Protein AF-A0A9E1K0T2-F1 (afdb_monomer)

Radius of gyration: 17.04 Å; Cα contacts (8 Å, |Δi|>4): 126; chains: 1; bounding box: 42×39×42 Å

Nearest PDB structures (foldseek):
  5lu5-assembly1_D  TM=9.896E-01  e=1.041E-11  Burkholderia pseudomallei
  5lu6-assembly1_D  TM=9.791E-01  e=1.906E-11  Burkholderia pseudomallei
  2x3y-assembly1_C  TM=9.803E-01  e=2.039E-11  Burkholderia pseudomallei K96243
  5ltz-assembly1_C  TM=9.867E-01  e=3.994E-11  Burkholderia pseudomallei K96243
  4u6n-assembly1_A  TM=9.842E-01  e=4.203E-10  Escherichia coli K-12

Mean predicted aligned error: 2.82 Å

pLDDT: mean 97.15, std 3.5, range [70.5, 98.88]

Secondary structure (DSSP, 8-state):
-HHHHHHHHHHHHHHHHHHHHHHHHHHHHHHHHHHHHHHTT--EEEEESTHHHHHHHHHHHHHHS-TTS------EEETTS-HHHHHHHHHHH-GGGHHHHHHHHH--TT-EEEEE-SS--

Foldseek 3Di:
DVVVVVVVVVVVVVVVVVCVVPCPVVVVVVVVLQVQLQVVVHAEEEEEDDVSLVVLVVVQCCQQDAVDHDDHRTHYDYLNPPPVLQVVCCVPPNNVCSVVVVCVVPHDPSYHYHYDDPVPD

Sequence (121 aa):
MKSIIENEFNEHVKAINDTVKVAIKDIENAAKICIECLKNGNKILIFGNGGSAADAQHIAAEITGRYKTDRKGLAAIALTTDTSALTAIGNDFGFDKIFERQVQALANPGDTLIGISTGGS

Solvent-accessible surface area (backbone atoms only — not comparable to full-atom values): 6759 Å² total; per-residue (Å²): 108,70,70,55,55,55,46,54,53,52,51,49,54,49,53,51,58,52,43,60,75,70,41,53,68,56,51,53,52,52,48,50,53,53,52,53,22,48,73,74,72,30,40,37,40,24,32,35,62,73,71,33,23,55,51,19,42,48,54,20,48,38,45,36,44,50,74,89,52,92,62,82,64,40,61,42,43,34,76,64,68,56,60,66,59,46,50,52,36,25,72,78,67,33,71,86,38,36,59,56,54,49,45,70,73,70,61,56,95,64,43,41,78,46,81,39,66,96,82,80,122

Structure (mmCIF, N/CA/C/O backbone):
data_AF-A0A9E1K0T2-F1
#
_entry.id   AF-A0A9E1K0T2-F1
#
loop_
_atom_site.group_PDB
_atom_site.id
_atom_site.type_symbol
_atom_site.label_atom_id
_atom_site.label_alt_id
_atom_site.label_comp_id
_atom_site.label_asym_id
_atom_site.label_entity_id
_atom_site.label_seq_id
_atom_site.pdbx_PDB_ins_code
_atom_site.Cartn_x
_atom_site.Cartn_y
_atom_site.Cartn_z
_atom_site.occupancy
_atom_site.B_iso_or_equiv
_atom_site.auth_seq_id
_atom_site.auth_comp_id
_atom_site.auth_asym_id
_atom_site.auth_atom_id
_atom_site.pdbx_PDB_model_num
ATOM 1 N N . MET A 1 1 ? 25.041 -2.538 -22.778 1.00 93.81 1 MET A N 1
ATOM 2 C CA . MET A 1 1 ? 24.808 -2.727 -21.328 1.00 93.81 1 MET A CA 1
ATOM 3 C C . MET A 1 1 ? 25.026 -1.435 -20.550 1.00 93.81 1 MET A C 1
ATOM 5 O O . MET A 1 1 ? 24.051 -0.921 -20.034 1.00 93.81 1 MET A O 1
ATOM 9 N N . LYS A 1 2 ? 26.239 -0.854 -20.521 1.00 97.62 2 LYS A N 1
ATOM 10 C CA . LYS A 1 2 ? 26.505 0.420 -19.817 1.00 97.62 2 LYS A CA 1
ATOM 11 C C . LYS A 1 2 ? 25.530 1.550 -20.190 1.00 97.62 2 LYS A C 1
ATOM 13 O O . LYS A 1 2 ? 24.932 2.142 -19.306 1.00 97.62 2 LYS A O 1
ATOM 18 N N . SER A 1 3 ? 25.307 1.765 -21.486 1.00 97.75 3 SER A N 1
ATOM 19 C CA . SER A 1 3 ? 24.362 2.774 -21.987 1.00 97.75 3 SER A CA 1
ATOM 20 C C . SER A 1 3 ? 22.913 2.545 -21.545 1.00 97.75 3 SER A C 1
ATOM 22 O O . SER A 1 3 ? 22.188 3.506 -21.333 1.00 97.75 3 SER A O 1
ATOM 24 N N . ILE A 1 4 ? 22.493 1.285 -21.388 1.00 98.50 4 ILE A N 1
ATOM 25 C CA . ILE A 1 4 ? 21.144 0.943 -20.914 1.00 98.50 4 ILE A CA 1
ATOM 26 C C . ILE A 1 4 ? 21.014 1.341 -19.446 1.00 98.50 4 ILE A C 1
ATOM 28 O O . ILE A 1 4 ? 20.074 2.032 -19.088 1.00 98.50 4 ILE A O 1
ATOM 32 N N . ILE A 1 5 ? 21.995 0.972 -18.617 1.00 98.44 5 ILE A N 1
ATOM 33 C CA . ILE A 1 5 ? 22.009 1.324 -17.191 1.00 98.44 5 ILE A CA 1
ATOM 34 C C . ILE A 1 5 ? 21.981 2.848 -17.016 1.00 98.44 5 ILE A C 1
ATOM 36 O O . ILE A 1 5 ? 21.170 3.358 -16.252 1.00 98.44 5 ILE A O 1
ATOM 40 N N . GLU A 1 6 ? 22.825 3.582 -17.748 1.00 98.50 6 GLU A N 1
ATOM 41 C CA . GLU A 1 6 ? 22.828 5.052 -17.720 1.00 98.50 6 GLU A CA 1
ATOM 42 C C . GLU A 1 6 ? 21.467 5.635 -18.123 1.00 98.50 6 GLU A C 1
ATOM 44 O O . GLU A 1 6 ? 20.985 6.571 -17.486 1.00 98.50 6 GLU A O 1
ATOM 49 N N . ASN A 1 7 ? 20.818 5.057 -19.136 1.00 98.50 7 ASN A N 1
ATOM 50 C CA . ASN A 1 7 ? 19.493 5.485 -19.563 1.00 98.50 7 ASN A CA 1
ATOM 51 C C . ASN A 1 7 ? 18.419 5.255 -18.486 1.00 98.50 7 ASN A C 1
ATOM 53 O O . ASN A 1 7 ? 17.646 6.169 -18.219 1.00 98.50 7 ASN A O 1
ATOM 57 N N . GLU A 1 8 ? 18.399 4.091 -17.827 1.00 98.50 8 GLU A N 1
ATOM 58 C CA . GLU A 1 8 ? 17.447 3.799 -16.740 1.00 98.50 8 GLU A CA 1
ATOM 59 C C . GLU A 1 8 ? 17.578 4.797 -15.578 1.00 98.50 8 GLU A C 1
ATOM 61 O O . GLU A 1 8 ? 16.579 5.309 -15.072 1.00 98.50 8 GLU A O 1
ATOM 66 N N . PHE A 1 9 ? 18.809 5.146 -15.185 1.00 98.56 9 PHE A 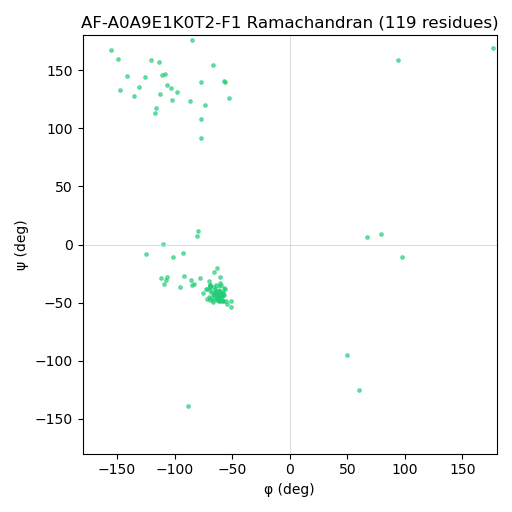N 1
ATOM 67 C CA . PHE A 1 9 ? 19.030 6.169 -14.157 1.00 98.56 9 PHE A CA 1
ATOM 68 C C . PHE A 1 9 ? 18.552 7.556 -14.603 1.00 98.56 9 PHE A C 1
ATOM 70 O O . PHE A 1 9 ? 17.937 8.272 -13.811 1.00 98.56 9 PHE A O 1
ATOM 77 N N . ASN A 1 10 ? 18.800 7.937 -15.858 1.00 98.50 10 ASN A N 1
ATOM 78 C CA . ASN A 1 10 ? 18.362 9.230 -16.386 1.00 98.50 10 ASN A CA 1
ATOM 79 C C . ASN A 1 10 ? 16.831 9.337 -16.447 1.00 98.50 10 ASN A C 1
ATOM 81 O O . ASN A 1 10 ? 16.275 10.359 -16.036 1.00 98.50 10 ASN A O 1
ATOM 85 N N . GLU A 1 11 ? 16.142 8.283 -16.891 1.00 98.50 11 GLU A N 1
ATOM 86 C CA . GLU A 1 11 ? 14.676 8.238 -16.886 1.00 98.50 11 GLU A CA 1
ATOM 87 C C . GLU A 1 11 ? 14.117 8.259 -15.457 1.00 98.50 11 GLU A C 1
ATOM 89 O O . GLU A 1 11 ? 13.149 8.972 -15.193 1.00 98.50 11 GLU A O 1
ATOM 94 N N . HIS A 1 12 ? 14.761 7.585 -14.497 1.00 98.19 12 HIS A N 1
ATOM 95 C CA . HIS A 1 12 ? 14.353 7.656 -13.092 1.00 98.19 12 HIS A CA 1
ATOM 96 C C . HIS A 1 12 ? 14.478 9.077 -12.519 1.00 98.19 12 HIS A C 1
ATOM 98 O O . HIS A 1 12 ? 13.543 9.585 -11.899 1.00 98.19 12 HIS A O 1
ATOM 104 N N . VAL A 1 13 ? 15.602 9.761 -12.765 1.00 98.50 13 VAL A N 1
ATOM 105 C CA . VAL A 1 13 ? 15.802 11.158 -12.337 1.00 98.50 13 VAL A CA 1
ATOM 106 C C . VAL A 1 13 ? 14.736 12.072 -12.939 1.00 98.50 13 VAL A C 1
ATOM 108 O O . VAL A 1 13 ? 14.179 12.925 -12.244 1.00 98.50 13 VAL A O 1
ATOM 111 N N . LYS A 1 14 ? 14.421 11.887 -14.223 1.00 98.38 14 LYS A N 1
ATOM 112 C CA . LYS A 1 14 ? 13.359 12.632 -14.899 1.00 98.38 14 LYS A CA 1
ATOM 113 C C . LYS A 1 14 ? 11.995 12.378 -14.252 1.00 98.38 14 LYS A C 1
ATOM 115 O O . LYS A 1 14 ? 11.320 13.342 -13.896 1.00 98.38 14 LYS A O 1
ATOM 120 N N . ALA A 1 15 ? 11.633 11.115 -14.019 1.00 98.00 15 ALA A N 1
ATOM 121 C CA . ALA A 1 15 ? 10.375 10.742 -13.376 1.00 98.00 15 ALA A CA 1
ATOM 122 C C . ALA A 1 15 ? 10.228 11.365 -11.977 1.00 98.00 15 ALA A C 1
ATOM 124 O O . ALA A 1 15 ? 9.168 11.900 -11.649 1.00 98.00 15 ALA A O 1
ATOM 125 N N . ILE A 1 16 ? 11.295 11.373 -11.169 1.00 97.88 16 ILE A N 1
ATOM 126 C CA . ILE A 1 16 ? 11.301 12.022 -9.849 1.00 97.88 16 ILE A CA 1
ATOM 127 C C . ILE A 1 16 ? 11.098 13.534 -9.975 1.00 97.88 16 ILE A C 1
ATOM 129 O O . ILE A 1 16 ? 10.246 14.098 -9.287 1.00 97.88 16 ILE A O 1
ATOM 133 N N . ASN A 1 17 ? 11.832 14.194 -10.872 1.00 98.00 17 ASN A N 1
ATOM 134 C CA . ASN A 1 17 ? 11.710 15.638 -11.073 1.00 98.00 17 ASN A CA 1
ATOM 135 C C . ASN A 1 17 ? 10.305 16.047 -11.526 1.00 98.00 17 ASN A C 1
ATOM 137 O O . ASN A 1 17 ? 9.790 17.070 -11.074 1.00 98.00 17 ASN A O 1
ATOM 141 N N . ASP A 1 18 ? 9.678 15.267 -12.401 1.00 97.69 18 ASP A N 1
ATOM 142 C CA . ASP A 1 18 ? 8.317 15.544 -12.854 1.00 97.69 18 ASP A CA 1
ATOM 143 C C . ASP A 1 18 ? 7.289 15.246 -11.758 1.00 97.69 18 ASP A C 1
ATOM 145 O O . ASP A 1 18 ? 6.390 16.057 -11.535 1.00 97.69 18 ASP A O 1
ATOM 149 N N . THR A 1 19 ? 7.483 14.176 -10.981 1.00 97.38 19 THR A N 1
ATOM 150 C CA . THR A 1 19 ? 6.640 13.855 -9.818 1.00 97.38 19 THR A CA 1
ATOM 151 C C . THR A 1 19 ? 6.642 14.986 -8.792 1.00 97.38 19 THR A C 1
ATOM 153 O O . THR A 1 19 ? 5.581 15.389 -8.321 1.00 97.38 19 THR A O 1
ATOM 156 N N . VAL A 1 20 ? 7.806 15.567 -8.479 1.00 96.62 20 VAL A N 1
ATOM 157 C CA . VAL A 1 20 ? 7.907 16.700 -7.539 1.00 96.62 20 VAL A CA 1
ATOM 158 C C . VAL A 1 20 ? 7.100 17.911 -8.018 1.00 96.62 20 VAL A C 1
ATOM 160 O O . VAL A 1 20 ? 6.504 18.615 -7.207 1.00 96.62 20 VAL A O 1
ATOM 163 N N . LYS A 1 21 ? 7.029 18.159 -9.328 1.00 96.25 21 LYS A N 1
ATOM 164 C CA . LYS A 1 21 ? 6.269 19.300 -9.860 1.00 96.25 21 LYS A CA 1
ATOM 165 C C . LYS A 1 21 ? 4.759 19.116 -9.721 1.00 96.25 21 LYS A C 1
ATOM 167 O O . LYS A 1 21 ? 4.056 20.113 -9.585 1.00 96.25 21 LYS A O 1
ATOM 172 N N . VAL A 1 22 ? 4.265 17.878 -9.783 1.00 96.94 22 VAL A N 1
ATOM 173 C CA . VAL A 1 22 ? 2.821 17.609 -9.906 1.00 96.94 22 VAL A CA 1
ATOM 174 C C . VAL A 1 22 ? 2.191 17.012 -8.650 1.00 96.94 22 VAL A C 1
ATOM 176 O O . VAL A 1 22 ? 1.051 17.337 -8.345 1.00 96.94 22 VAL A O 1
ATOM 179 N N . ALA A 1 23 ? 2.915 16.186 -7.893 1.00 96.81 23 ALA A N 1
ATOM 180 C CA . ALA A 1 23 ? 2.326 15.340 -6.855 1.00 96.81 23 ALA A CA 1
ATOM 181 C C . ALA A 1 23 ? 2.496 15.875 -5.425 1.00 96.81 23 ALA A C 1
ATOM 183 O O . ALA A 1 23 ? 1.872 15.348 -4.509 1.00 96.81 23 ALA A O 1
ATOM 184 N N . ILE A 1 24 ? 3.317 16.908 -5.190 1.00 96.88 24 ILE A N 1
ATOM 185 C CA . ILE A 1 24 ? 3.643 17.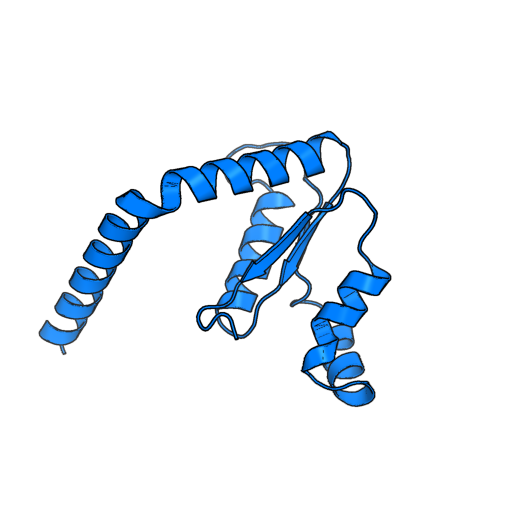369 -3.822 1.00 96.88 24 ILE A CA 1
ATOM 186 C C . ILE A 1 24 ? 2.393 17.734 -3.020 1.00 96.88 24 ILE A C 1
ATOM 188 O O . ILE A 1 24 ? 2.272 17.342 -1.860 1.00 96.88 24 ILE A O 1
ATOM 192 N N . LYS A 1 25 ? 1.443 18.438 -3.642 1.00 97.38 25 LYS A N 1
ATOM 193 C CA . LYS A 1 25 ? 0.192 18.824 -2.982 1.00 97.38 25 LYS A CA 1
ATOM 194 C C . LYS A 1 25 ? -0.660 17.604 -2.622 1.00 97.38 25 LYS A C 1
ATOM 196 O O . LYS A 1 25 ? -1.223 17.551 -1.532 1.00 97.38 25 LYS A O 1
ATOM 201 N N . ASP A 1 26 ? -0.734 16.619 -3.510 1.00 97.69 26 ASP A N 1
ATOM 202 C CA . ASP A 1 26 ? -1.528 15.408 -3.288 1.00 97.69 26 ASP A CA 1
ATOM 203 C C . ASP A 1 26 ? -0.889 14.500 -2.236 1.00 97.69 26 ASP A C 1
ATOM 205 O O . ASP A 1 26 ? -1.589 13.978 -1.370 1.00 97.69 26 ASP A O 1
ATOM 209 N N . ILE A 1 27 ? 0.443 14.397 -2.230 1.00 97.69 27 ILE A N 1
ATOM 210 C CA . ILE A 1 27 ? 1.206 13.702 -1.187 1.00 97.69 27 ILE A CA 1
ATOM 211 C C . ILE A 1 27 ? 0.978 14.369 0.175 1.00 97.69 27 ILE A C 1
ATOM 213 O O . ILE A 1 27 ? 0.737 13.675 1.163 1.00 97.69 27 ILE A O 1
ATOM 217 N N . GLU A 1 28 ? 1.010 15.703 0.250 1.00 98.12 28 GLU A N 1
ATOM 218 C CA . GLU A 1 28 ? 0.732 16.428 1.495 1.00 98.12 28 GLU A CA 1
ATOM 219 C C . GLU A 1 28 ? -0.699 16.162 1.993 1.00 98.12 28 GLU A C 1
ATOM 221 O O . GLU A 1 28 ? -0.912 15.913 3.182 1.00 98.12 28 GLU A O 1
ATOM 226 N N . ASN A 1 29 ? -1.682 16.172 1.091 1.00 98.44 29 ASN A N 1
ATOM 227 C CA . ASN A 1 29 ? -3.072 15.874 1.429 1.00 98.44 29 ASN A CA 1
ATOM 228 C C . ASN A 1 29 ? -3.243 14.427 1.915 1.00 98.44 29 ASN A C 1
ATOM 230 O O . ASN A 1 29 ? -3.861 14.205 2.957 1.00 98.44 29 ASN A O 1
ATOM 234 N N . ALA A 1 30 ? -2.651 13.453 1.219 1.00 98.25 30 ALA A N 1
ATOM 235 C CA . ALA A 1 30 ? -2.668 12.049 1.624 1.00 98.25 30 ALA A CA 1
ATOM 236 C C . ALA A 1 30 ? -2.015 11.853 3.002 1.00 98.25 30 ALA A C 1
ATOM 238 O O . ALA A 1 30 ? -2.562 11.154 3.859 1.00 98.25 30 ALA A O 1
ATOM 239 N N . ALA A 1 31 ? -0.893 12.532 3.261 1.00 98.12 31 ALA A N 1
ATOM 240 C CA . ALA A 1 31 ? -0.232 12.509 4.560 1.00 98.12 31 ALA A CA 1
ATOM 241 C C . ALA A 1 31 ? -1.127 13.086 5.668 1.00 98.12 31 ALA A C 1
ATOM 243 O O . ALA A 1 31 ? -1.232 12.485 6.736 1.00 98.12 31 ALA A O 1
ATOM 244 N N . LYS A 1 32 ? -1.820 14.208 5.420 1.00 98.69 32 LYS A N 1
ATOM 245 C CA . LYS A 1 32 ? -2.773 14.799 6.379 1.00 98.69 32 LYS A CA 1
ATOM 246 C C . LYS A 1 32 ? -3.913 13.839 6.719 1.00 98.69 32 LYS A C 1
ATOM 248 O O . LYS A 1 32 ? -4.225 13.690 7.897 1.00 98.69 32 LYS A O 1
ATOM 253 N N . ILE A 1 33 ? -4.476 13.152 5.723 1.00 98.75 33 ILE A N 1
ATOM 254 C CA . ILE A 1 33 ? -5.527 12.138 5.921 1.00 98.75 33 ILE A CA 1
ATOM 255 C C . ILE A 1 33 ? -5.013 10.997 6.809 1.00 98.75 33 ILE A C 1
ATOM 257 O O . ILE A 1 33 ? -5.646 10.657 7.807 1.00 98.75 33 ILE A O 1
ATOM 261 N N . CYS A 1 34 ? -3.828 10.460 6.504 1.00 98.56 34 CYS A N 1
ATOM 262 C CA . CYS A 1 34 ? -3.216 9.385 7.289 1.00 98.56 34 CYS A CA 1
ATOM 263 C C . CYS A 1 34 ? -2.932 9.812 8.738 1.00 98.56 34 CYS A C 1
ATOM 265 O O . CYS A 1 34 ? -3.196 9.060 9.676 1.00 98.56 34 CYS A O 1
ATOM 267 N N . ILE A 1 35 ? -2.408 11.026 8.933 1.00 98.25 35 ILE A N 1
ATOM 268 C CA . ILE A 1 35 ? -2.130 11.581 10.264 1.00 98.25 35 ILE A CA 1
ATOM 269 C C . ILE A 1 35 ? -3.422 11.707 11.071 1.00 98.25 35 ILE A C 1
ATOM 271 O O . ILE A 1 35 ? -3.444 11.319 12.237 1.00 98.25 35 ILE A O 1
ATOM 275 N N . GLU A 1 36 ? -4.485 12.237 10.469 1.00 98.69 36 GLU A N 1
ATOM 276 C CA . GLU A 1 36 ? -5.763 12.437 11.151 1.00 98.69 36 GLU A CA 1
ATOM 277 C C . GLU A 1 36 ? -6.430 11.105 11.516 1.00 98.69 36 GLU A C 1
ATOM 279 O O . GLU A 1 36 ? -6.874 10.924 12.648 1.00 98.69 36 GLU A O 1
ATOM 284 N N . CYS A 1 37 ? -6.408 10.131 10.602 1.00 98.69 37 CYS A N 1
ATOM 285 C CA . CYS A 1 37 ? -6.840 8.757 10.857 1.00 98.69 37 CYS A CA 1
ATOM 286 C C .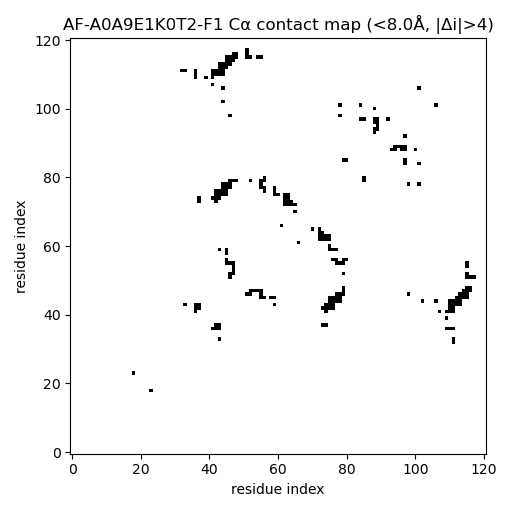 CYS A 1 37 ? -6.177 8.187 12.120 1.00 98.69 37 CYS A C 1
ATOM 288 O O . CYS A 1 37 ? -6.850 7.749 13.052 1.00 98.69 37 CYS A O 1
ATOM 290 N N . LEU A 1 38 ? -4.847 8.248 12.181 1.00 98.25 38 LEU A N 1
ATOM 291 C CA . LEU A 1 38 ? -4.078 7.691 13.291 1.00 98.25 38 LEU A CA 1
ATOM 292 C C . LEU A 1 38 ? -4.273 8.468 14.602 1.00 98.25 38 LEU A C 1
ATOM 294 O O . LEU A 1 38 ? -4.327 7.858 15.670 1.00 98.25 38 LEU A O 1
ATOM 298 N N . LYS A 1 39 ? -4.406 9.801 14.546 1.00 98.00 39 LYS A N 1
ATOM 299 C CA . LYS A 1 39 ? -4.704 10.636 15.726 1.00 98.00 39 LYS A CA 1
ATOM 300 C C . LYS A 1 39 ? -6.045 10.286 16.362 1.00 98.00 39 LYS A C 1
ATOM 302 O O . LYS A 1 39 ? -6.150 10.299 17.585 1.00 98.00 39 LYS A O 1
ATOM 307 N N . ASN A 1 40 ? -7.028 9.928 15.542 1.00 98.38 40 ASN A N 1
ATOM 308 C CA . ASN A 1 40 ? -8.357 9.523 15.992 1.00 98.38 40 ASN A CA 1
ATOM 309 C C . ASN A 1 40 ? -8.423 8.059 16.464 1.00 98.38 40 ASN A C 1
ATOM 311 O O . ASN A 1 40 ? -9.502 7.564 16.772 1.00 98.38 40 ASN A O 1
ATOM 315 N N . GLY A 1 41 ? -7.280 7.366 16.556 1.00 97.88 41 GLY A N 1
ATOM 316 C CA . GLY A 1 41 ? -7.203 5.981 17.026 1.00 97.88 41 GLY A CA 1
ATOM 317 C C . GLY A 1 41 ? -7.603 4.936 15.981 1.00 97.88 41 GLY A C 1
ATOM 318 O O . GLY A 1 41 ? -7.715 3.760 16.323 1.00 97.88 41 GLY A O 1
ATOM 319 N N . ASN A 1 42 ? -7.791 5.349 14.725 1.00 98.75 42 ASN A N 1
ATOM 320 C CA . ASN A 1 42 ? -8.105 4.465 13.606 1.00 98.75 42 ASN A CA 1
ATOM 321 C C . ASN A 1 42 ? -6.823 3.873 12.995 1.00 98.75 42 ASN A C 1
ATOM 323 O O . ASN A 1 42 ? -5.704 4.209 13.397 1.00 98.75 42 ASN A O 1
ATOM 327 N N . LYS A 1 43 ? -6.975 2.981 12.012 1.00 98.69 43 LYS A N 1
ATOM 328 C CA . LYS A 1 43 ? -5.861 2.284 11.353 1.00 98.69 43 LYS A CA 1
ATOM 329 C C . LYS A 1 43 ? -5.797 2.549 9.854 1.00 98.69 43 LYS A C 1
ATOM 331 O O . LYS A 1 43 ? -6.782 2.905 9.211 1.00 98.69 43 LYS A O 1
ATOM 336 N N . ILE A 1 44 ? -4.610 2.328 9.300 1.00 98.81 44 ILE A N 1
ATOM 337 C CA . ILE A 1 44 ? -4.355 2.411 7.863 1.00 98.81 44 ILE A CA 1
ATOM 338 C C . ILE A 1 44 ? -4.297 0.996 7.281 1.00 98.81 44 ILE A C 1
ATOM 340 O O . ILE A 1 44 ? -3.503 0.168 7.723 1.00 98.81 44 ILE A O 1
ATOM 344 N N . LEU A 1 45 ? -5.119 0.712 6.278 1.00 98.88 45 LEU A N 1
ATOM 345 C CA . LEU A 1 45 ? -5.066 -0.523 5.497 1.00 98.88 45 LEU A CA 1
ATOM 346 C C . LEU A 1 45 ? -4.408 -0.231 4.146 1.00 98.88 45 LEU A C 1
ATOM 348 O O . LEU A 1 45 ? -4.730 0.770 3.508 1.00 98.88 45 LEU A O 1
ATOM 352 N N . ILE A 1 46 ? -3.482 -1.082 3.707 1.00 98.81 46 ILE A N 1
ATOM 353 C CA . ILE A 1 46 ? -2.690 -0.854 2.490 1.00 98.81 46 ILE A CA 1
ATOM 354 C C . ILE A 1 46 ? -2.718 -2.103 1.619 1.00 98.81 46 ILE A C 1
ATOM 356 O O . ILE A 1 46 ? -2.562 -3.215 2.124 1.00 98.81 46 ILE A O 1
ATOM 360 N N . PHE A 1 47 ? -2.909 -1.940 0.314 1.00 98.69 47 PHE A N 1
ATOM 361 C CA . PHE A 1 47 ? -2.948 -3.061 -0.619 1.00 98.69 47 PHE A CA 1
ATOM 362 C C . PHE A 1 47 ? -2.426 -2.684 -2.007 1.00 98.69 47 PHE A C 1
ATOM 364 O O . PHE A 1 47 ? -2.375 -1.515 -2.386 1.00 98.69 47 PHE A O 1
ATOM 371 N N . GLY A 1 48 ? -2.037 -3.702 -2.767 1.00 98.00 48 GLY A N 1
ATOM 372 C CA . GLY A 1 48 ? -1.501 -3.585 -4.118 1.00 98.00 48 GLY A CA 1
ATOM 373 C C . GLY A 1 48 ? -1.079 -4.956 -4.640 1.00 98.00 48 GLY A C 1
ATOM 374 O O . GLY A 1 48 ? -1.023 -5.918 -3.876 1.00 98.00 48 GLY A O 1
ATOM 375 N N . ASN A 1 49 ? -0.775 -5.051 -5.934 1.00 97.00 49 ASN A N 1
ATOM 376 C CA . ASN A 1 49 ? -0.382 -6.305 -6.586 1.00 97.00 49 ASN A CA 1
ATOM 377 C C . ASN A 1 49 ? 1.094 -6.287 -7.008 1.00 97.00 49 ASN A C 1
ATOM 379 O O . ASN A 1 49 ? 1.619 -5.253 -7.418 1.00 97.00 49 ASN A O 1
ATOM 383 N N . GLY A 1 50 ? 1.770 -7.439 -6.946 1.00 96.25 50 GLY A N 1
ATOM 384 C CA . GLY A 1 50 ? 3.161 -7.575 -7.398 1.00 96.25 50 GLY A CA 1
ATOM 385 C C . GLY A 1 50 ? 4.123 -6.659 -6.633 1.00 96.25 50 GLY A C 1
ATOM 386 O O . GLY A 1 50 ? 4.158 -6.689 -5.407 1.00 96.25 50 GLY A O 1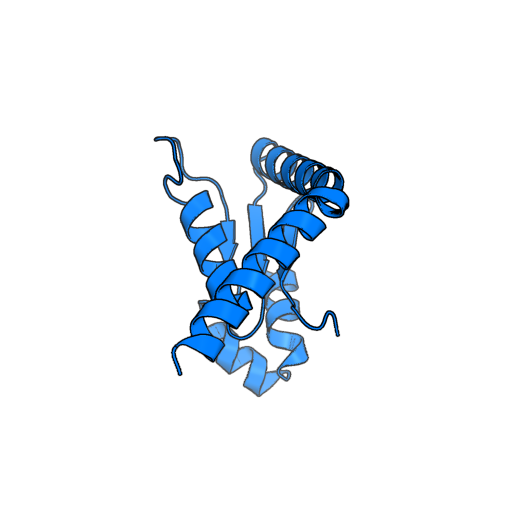
ATOM 387 N N . GLY A 1 51 ? 4.887 -5.820 -7.340 1.00 97.62 51 GLY A N 1
ATOM 388 C CA . GLY A 1 51 ? 5.780 -4.839 -6.703 1.00 97.62 51 GLY A CA 1
ATOM 389 C C . GLY A 1 51 ? 5.041 -3.885 -5.758 1.00 97.62 51 GLY A C 1
ATOM 390 O O . GLY A 1 51 ? 5.502 -3.634 -4.651 1.00 97.62 51 GLY A O 1
ATOM 391 N N . SER A 1 52 ? 3.824 -3.472 -6.115 1.00 98.31 52 SER A N 1
ATOM 392 C CA . SER A 1 52 ? 2.984 -2.632 -5.254 1.00 98.31 52 SER A CA 1
ATOM 393 C C . SER A 1 52 ? 2.533 -3.346 -3.973 1.00 98.31 52 SER A C 1
ATOM 395 O O . SER A 1 52 ? 2.257 -2.693 -2.969 1.00 98.31 52 SER A O 1
ATOM 397 N N . ALA A 1 53 ? 2.495 -4.684 -3.966 1.00 98.31 53 ALA A N 1
ATOM 398 C CA . ALA A 1 53 ? 2.273 -5.459 -2.746 1.00 98.31 53 ALA A CA 1
ATOM 399 C C . ALA A 1 53 ? 3.476 -5.375 -1.791 1.00 98.31 53 ALA A C 1
ATOM 401 O O . ALA A 1 53 ? 3.287 -5.354 -0.572 1.00 98.31 53 ALA A O 1
ATOM 402 N N . ALA A 1 54 ? 4.694 -5.301 -2.347 1.00 98.50 54 ALA A N 1
ATOM 403 C CA . ALA A 1 54 ? 5.930 -5.109 -1.594 1.00 98.50 54 ALA A CA 1
ATOM 404 C C . ALA A 1 54 ? 6.008 -3.698 -0.981 1.00 98.50 54 ALA A C 1
ATOM 406 O O . ALA A 1 54 ? 6.389 -3.556 0.181 1.00 98.50 54 ALA A O 1
ATOM 407 N N . ASP A 1 55 ? 5.564 -2.671 -1.708 1.00 98.56 55 ASP A N 1
ATOM 408 C CA . ASP A 1 55 ? 5.443 -1.317 -1.157 1.00 98.56 55 ASP A CA 1
ATOM 409 C C . ASP A 1 55 ? 4.385 -1.260 -0.047 1.00 98.56 55 ASP A C 1
ATOM 411 O O . ASP A 1 55 ? 4.614 -0.660 1.003 1.00 98.56 55 ASP A O 1
ATOM 415 N N . ALA A 1 56 ? 3.248 -1.946 -0.226 1.00 98.62 56 ALA A N 1
ATOM 416 C CA . ALA A 1 56 ? 2.191 -2.000 0.782 1.00 98.62 56 ALA A CA 1
ATOM 417 C C . ALA A 1 56 ? 2.690 -2.564 2.124 1.00 98.62 56 ALA A C 1
ATOM 419 O O . ALA A 1 56 ? 2.481 -1.950 3.174 1.00 98.62 56 ALA A O 1
ATOM 420 N N . GLN A 1 57 ? 3.392 -3.705 2.096 1.00 98.44 57 GLN A N 1
ATOM 421 C CA . GLN A 1 57 ? 3.994 -4.290 3.300 1.00 98.44 57 GLN A CA 1
ATOM 422 C C . GLN A 1 57 ? 5.113 -3.417 3.877 1.00 98.44 57 GLN A C 1
ATOM 424 O O . GLN A 1 57 ? 5.226 -3.323 5.099 1.00 98.44 57 GLN A O 1
ATOM 429 N N . HIS A 1 58 ? 5.914 -2.752 3.034 1.00 98.44 58 HIS A N 1
ATOM 430 C CA . HIS A 1 58 ? 6.998 -1.895 3.509 1.00 98.44 58 HIS A CA 1
ATOM 431 C C . HIS A 1 58 ? 6.434 -0.685 4.253 1.00 98.44 58 HIS A C 1
ATOM 433 O O . HIS A 1 58 ? 6.793 -0.460 5.406 1.00 98.44 58 HIS A O 1
ATOM 439 N N . ILE A 1 59 ? 5.469 0.025 3.668 1.00 98.12 59 ILE A N 1
ATOM 440 C CA . ILE A 1 59 ? 4.824 1.175 4.315 1.00 98.12 59 ILE A CA 1
ATOM 441 C C . ILE A 1 59 ? 4.161 0.754 5.637 1.00 98.12 59 ILE A C 1
ATOM 443 O O . ILE A 1 59 ? 4.340 1.427 6.654 1.00 98.12 59 ILE A O 1
ATOM 447 N N . ALA A 1 60 ? 3.443 -0.375 5.666 1.00 98.44 60 ALA A N 1
ATOM 448 C CA . ALA A 1 60 ? 2.837 -0.877 6.899 1.00 98.44 60 ALA A CA 1
ATOM 449 C C . ALA A 1 60 ? 3.889 -1.206 7.978 1.00 98.44 60 ALA A C 1
ATOM 451 O O . ALA A 1 60 ? 3.692 -0.875 9.151 1.00 98.44 60 ALA A O 1
ATOM 452 N N . ALA A 1 61 ? 5.025 -1.800 7.599 1.00 97.94 61 ALA A N 1
ATOM 453 C CA . ALA A 1 61 ? 6.134 -2.092 8.509 1.00 97.94 61 ALA A CA 1
ATOM 454 C C . ALA A 1 61 ? 6.776 -0.814 9.079 1.00 97.94 61 ALA A C 1
ATOM 456 O O . ALA A 1 61 ? 7.072 -0.748 10.271 1.00 97.94 61 ALA A O 1
ATOM 457 N N . GLU A 1 62 ? 6.934 0.234 8.268 1.00 97.75 62 GLU A N 1
ATOM 458 C CA . GLU A 1 62 ? 7.490 1.514 8.723 1.00 97.75 62 GLU A CA 1
ATOM 459 C C . GLU A 1 62 ? 6.538 2.255 9.681 1.00 97.75 62 GLU A C 1
ATOM 461 O O . GLU A 1 62 ? 6.969 2.886 10.652 1.00 97.75 62 GLU A O 1
ATOM 466 N N . ILE A 1 63 ? 5.223 2.158 9.455 1.00 97.25 63 ILE A N 1
ATOM 467 C CA . ILE A 1 63 ? 4.210 2.768 10.331 1.00 97.25 63 ILE A CA 1
ATOM 468 C C . ILE A 1 63 ? 4.112 2.007 11.661 1.00 97.25 63 ILE A C 1
ATOM 470 O O . ILE A 1 63 ? 4.134 2.628 12.731 1.00 97.25 63 ILE A O 1
ATOM 474 N N . THR A 1 64 ? 4.049 0.678 11.617 1.00 97.44 64 THR A N 1
ATOM 475 C CA . THR A 1 64 ? 3.958 -0.157 12.826 1.00 97.44 64 THR A CA 1
ATOM 476 C C . THR A 1 64 ? 5.250 -0.140 13.640 1.00 97.44 64 THR A C 1
ATOM 478 O O . THR A 1 64 ? 5.192 -0.132 14.870 1.00 97.44 64 THR A O 1
ATOM 481 N N . GLY A 1 65 ? 6.398 -0.073 12.965 1.00 94.69 65 GLY A N 1
ATOM 482 C CA . GLY A 1 65 ? 7.721 0.041 13.561 1.00 94.69 65 GLY A CA 1
ATOM 483 C C . GLY A 1 65 ? 8.163 1.485 13.818 1.00 94.69 65 GLY A C 1
ATOM 484 O O . GLY A 1 65 ? 7.402 2.330 14.297 1.00 94.69 65 GLY A O 1
ATOM 485 N N . ARG A 1 66 ? 9.445 1.749 13.529 1.00 88.75 66 ARG A N 1
ATOM 486 C CA . ARG A 1 66 ? 10.156 2.986 13.895 1.00 88.75 66 ARG A CA 1
ATOM 487 C C . ARG A 1 66 ? 10.169 4.042 12.784 1.00 88.75 66 ARG A C 1
ATOM 489 O O . ARG A 1 66 ? 10.122 5.237 13.070 1.00 88.75 66 ARG A O 1
ATOM 496 N N . TYR A 1 67 ? 10.281 3.636 11.521 1.00 89.12 67 TYR A N 1
ATOM 497 C CA . TYR A 1 67 ? 10.651 4.519 10.411 1.00 89.12 67 TYR A CA 1
ATOM 498 C C . TYR A 1 67 ? 11.908 5.357 10.684 1.00 89.12 67 TYR A C 1
ATOM 500 O O . TYR A 1 67 ? 13.025 4.888 10.486 1.00 89.12 67 TYR A O 1
ATOM 508 N N . LYS A 1 68 ? 11.752 6.596 11.166 1.00 86.69 68 LYS A N 1
ATOM 509 C CA . LYS A 1 68 ? 12.865 7.520 11.454 1.00 86.69 68 LYS A CA 1
ATOM 510 C C . LYS A 1 68 ? 13.063 7.813 12.938 1.00 86.69 68 LYS A C 1
ATOM 512 O O . LYS A 1 68 ? 14.183 8.099 13.354 1.00 86.69 68 LYS A O 1
ATOM 517 N N . THR A 1 69 ? 12.008 7.765 13.745 1.00 88.50 69 THR A N 1
ATOM 518 C CA . THR A 1 69 ? 12.039 8.192 15.150 1.00 88.50 69 THR A CA 1
ATOM 519 C C . THR A 1 69 ? 11.532 7.086 16.050 1.00 88.50 69 THR A C 1
ATOM 521 O O . THR A 1 69 ? 10.634 6.338 15.682 1.00 88.50 69 THR A O 1
ATOM 524 N N . ASP A 1 70 ? 12.120 6.966 17.238 1.00 92.31 70 ASP A N 1
ATOM 525 C CA . ASP A 1 70 ? 11.587 6.037 18.229 1.00 92.31 70 ASP A CA 1
ATOM 526 C C . ASP A 1 70 ? 10.290 6.608 18.817 1.00 92.31 70 ASP A C 1
ATOM 528 O O . ASP A 1 70 ? 10.261 7.734 19.319 1.00 92.31 70 ASP A O 1
ATOM 532 N N . ARG A 1 71 ? 9.195 5.868 18.653 1.00 93.31 71 ARG A N 1
ATOM 533 C CA . ARG A 1 71 ? 7.838 6.261 19.043 1.00 93.31 71 ARG A CA 1
ATOM 534 C C . ARG A 1 71 ? 6.992 5.019 19.281 1.00 93.31 71 ARG A C 1
ATOM 536 O O . ARG A 1 71 ? 7.337 3.921 18.856 1.00 93.31 71 ARG A O 1
ATOM 543 N N . LYS A 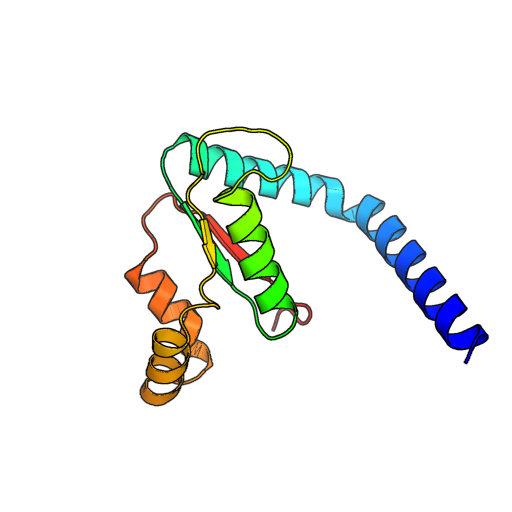1 72 ? 5.817 5.210 19.881 1.00 94.44 72 LYS A N 1
ATOM 544 C CA . LYS A 1 72 ? 4.801 4.156 19.929 1.00 94.44 72 LYS A CA 1
ATOM 545 C C . LYS A 1 72 ? 4.460 3.689 18.505 1.00 94.44 72 LYS A C 1
ATOM 547 O O . LYS A 1 72 ? 4.341 4.514 17.591 1.00 94.44 72 LYS A O 1
ATOM 552 N N . GLY A 1 73 ? 4.277 2.381 18.340 1.00 95.62 73 GLY A N 1
ATOM 553 C CA . GLY A 1 73 ? 3.771 1.800 17.098 1.00 95.62 73 GLY A CA 1
ATOM 554 C C . GLY A 1 73 ? 2.415 2.396 16.713 1.00 95.62 73 GLY A C 1
ATOM 555 O O . GLY A 1 73 ? 1.577 2.672 17.577 1.00 95.62 73 GLY A O 1
ATOM 556 N N . LEU A 1 74 ? 2.223 2.624 15.416 1.00 97.88 74 LEU A N 1
ATOM 557 C CA . LEU A 1 74 ? 0.989 3.154 14.838 1.00 97.88 74 LEU A CA 1
ATOM 558 C C . LEU A 1 74 ? 0.277 2.037 14.072 1.00 97.88 74 LEU A C 1
ATOM 560 O O . LEU A 1 74 ? 0.921 1.143 13.528 1.00 97.88 74 LEU A O 1
ATOM 564 N N . ALA A 1 75 ? -1.053 2.061 14.056 1.00 98.31 75 ALA A N 1
ATOM 565 C CA . ALA A 1 75 ? -1.835 0.967 13.498 1.00 98.31 75 ALA A CA 1
ATOM 566 C C . ALA A 1 75 ? -1.845 1.013 11.960 1.00 98.31 75 ALA A C 1
ATOM 568 O O . ALA A 1 75 ? -2.507 1.862 11.360 1.00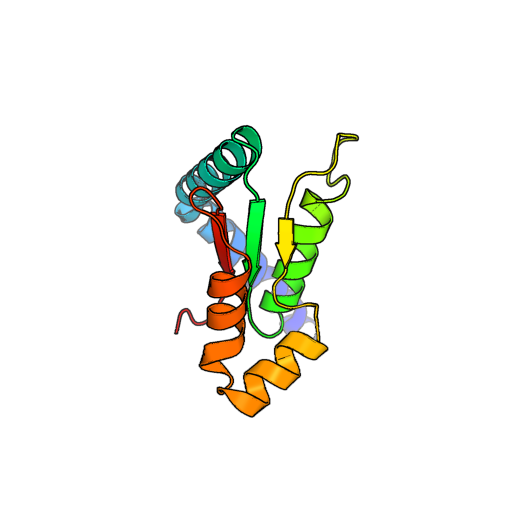 98.31 75 ALA A O 1
ATOM 569 N N . ALA A 1 76 ? -1.137 0.077 11.327 1.00 98.62 76 ALA A N 1
ATOM 570 C CA . ALA A 1 76 ? -1.204 -0.155 9.890 1.00 98.62 76 ALA A CA 1
ATOM 571 C C . ALA A 1 76 ? -1.148 -1.649 9.559 1.00 98.62 76 ALA A C 1
ATOM 573 O O . ALA A 1 76 ? -0.461 -2.410 10.237 1.00 98.62 76 ALA A O 1
ATOM 574 N N . ILE A 1 77 ? -1.871 -2.064 8.519 1.00 98.75 77 ILE A N 1
ATOM 575 C CA . ILE A 1 77 ? -1.941 -3.457 8.067 1.00 98.75 77 ILE A CA 1
ATOM 576 C C . ILE A 1 77 ? -1.815 -3.485 6.546 1.00 98.75 77 ILE A C 1
ATOM 578 O O . ILE A 1 77 ? -2.572 -2.816 5.841 1.00 98.75 77 ILE A O 1
ATOM 582 N N . ALA A 1 78 ? -0.885 -4.288 6.039 1.00 98.81 78 ALA A N 1
ATOM 583 C CA . ALA A 1 78 ? -0.842 -4.630 4.626 1.00 98.81 78 ALA A CA 1
ATOM 584 C C . ALA A 1 78 ? -1.737 -5.847 4.368 1.00 98.81 78 ALA A C 1
ATOM 586 O O . ALA A 1 78 ? -1.534 -6.899 4.967 1.00 98.81 78 ALA A O 1
ATOM 587 N N . LEU A 1 79 ? -2.703 -5.719 3.460 1.00 98.81 79 LEU A N 1
ATOM 588 C CA . LEU A 1 79 ? -3.655 -6.784 3.104 1.00 98.81 79 LEU A CA 1
ATOM 589 C C . LEU A 1 79 ? -3.057 -7.824 2.140 1.00 98.81 79 LEU A C 1
ATOM 591 O O . LEU A 1 79 ? -3.774 -8.615 1.532 1.00 98.81 79 LEU A O 1
ATOM 595 N N . THR A 1 80 ? -1.740 -7.777 1.955 1.00 98.62 80 THR A N 1
ATOM 596 C CA . THR A 1 80 ? -0.968 -8.533 0.965 1.00 98.62 80 THR A CA 1
ATOM 597 C C . THR A 1 80 ? -0.087 -9.613 1.590 1.00 98.62 80 THR A C 1
ATOM 599 O O . THR A 1 80 ? 0.640 -10.289 0.867 1.00 98.62 80 THR A O 1
ATOM 602 N N . THR A 1 81 ? -0.113 -9.775 2.917 1.00 98.31 81 THR A N 1
ATOM 603 C CA . THR A 1 81 ? 0.857 -10.611 3.646 1.00 98.31 81 THR A CA 1
ATOM 604 C C . THR A 1 81 ? 0.277 -11.917 4.180 1.00 98.31 81 THR A C 1
ATOM 606 O O . THR A 1 81 ? 1.005 -12.906 4.258 1.00 98.31 81 THR A O 1
ATOM 609 N N . ASP A 1 82 ? -1.015 -11.962 4.518 1.00 98.44 82 ASP A N 1
ATOM 610 C CA . ASP A 1 82 ? -1.672 -13.199 4.945 1.00 98.44 82 ASP A CA 1
ATOM 611 C C . ASP A 1 82 ? -1.971 -14.080 3.729 1.00 98.44 82 ASP A C 1
ATOM 613 O O . ASP A 1 82 ? -3.016 -13.984 3.085 1.00 98.44 82 ASP A O 1
ATOM 617 N N . THR A 1 83 ? -1.031 -14.966 3.412 1.00 98.38 83 THR A N 1
ATOM 618 C CA . THR A 1 83 ? -1.152 -15.887 2.281 1.00 98.38 83 THR A CA 1
ATOM 619 C C . THR A 1 83 ? -2.349 -16.823 2.404 1.00 98.38 83 THR A C 1
ATOM 621 O O . THR A 1 83 ? -2.898 -17.219 1.376 1.00 98.38 83 THR A O 1
ATOM 624 N N . SER A 1 84 ? -2.801 -17.144 3.619 1.00 98.69 84 SER A N 1
ATOM 625 C CA . SER A 1 84 ? -3.996 -17.969 3.811 1.00 98.69 84 SER A CA 1
ATOM 626 C C . SER A 1 84 ? -5.243 -17.192 3.401 1.00 98.69 84 SER A C 1
ATOM 628 O O . SER A 1 84 ? -6.051 -17.711 2.635 1.00 98.69 84 SER A O 1
ATOM 630 N N . ALA A 1 85 ? -5.363 -15.926 3.814 1.00 98.12 85 ALA A N 1
ATOM 631 C CA . ALA A 1 85 ? -6.452 -15.056 3.373 1.00 98.12 85 ALA A CA 1
ATOM 632 C C . ALA A 1 85 ? -6.421 -14.832 1.852 1.00 98.12 85 ALA A C 1
ATOM 634 O O . ALA A 1 85 ? -7.442 -15.006 1.189 1.00 98.12 85 ALA A O 1
ATOM 635 N N . LEU A 1 86 ? -5.255 -14.508 1.280 1.00 98.44 86 LEU A N 1
ATOM 636 C CA . LEU A 1 86 ? -5.108 -14.281 -0.163 1.00 98.44 86 LEU A CA 1
ATOM 637 C C . LEU A 1 86 ? -5.537 -15.502 -0.987 1.00 98.44 86 LEU A C 1
ATOM 639 O O . LEU A 1 86 ? -6.292 -15.369 -1.950 1.00 98.44 86 LEU A O 1
ATOM 643 N N . THR A 1 87 ? -5.050 -16.688 -0.615 1.00 98.31 87 THR A N 1
ATOM 644 C CA . THR A 1 87 ? -5.293 -17.916 -1.381 1.00 98.31 87 THR A CA 1
ATOM 645 C C . THR A 1 87 ? -6.706 -18.448 -1.187 1.00 98.31 87 THR A C 1
ATOM 647 O O . THR A 1 87 ? -7.336 -18.806 -2.177 1.00 98.31 87 THR A O 1
ATOM 650 N N . ALA A 1 88 ? -7.243 -18.438 0.037 1.00 98.62 88 ALA A N 1
ATOM 651 C CA . ALA A 1 88 ? -8.609 -18.888 0.294 1.00 98.62 88 ALA A CA 1
ATOM 652 C C . ALA A 1 88 ? -9.639 -17.961 -0.365 1.00 98.62 88 ALA A C 1
ATOM 654 O O . ALA A 1 88 ? -10.513 -18.425 -1.091 1.00 98.62 88 ALA A O 1
ATOM 655 N N . ILE A 1 89 ? -9.501 -16.640 -0.199 1.00 98.56 89 ILE A N 1
ATOM 656 C CA . ILE A 1 89 ? -10.436 -15.683 -0.804 1.00 98.56 89 ILE A CA 1
ATOM 657 C C . ILE A 1 89 ? -10.329 -15.720 -2.331 1.00 98.56 89 ILE A C 1
ATOM 659 O O . ILE A 1 89 ? -11.353 -15.733 -3.012 1.00 98.56 89 ILE A O 1
ATOM 663 N N . GLY A 1 90 ? -9.107 -15.764 -2.869 1.00 98.25 90 GLY A N 1
ATOM 664 C CA . GLY A 1 90 ? -8.884 -15.864 -4.308 1.00 98.25 90 GLY A CA 1
ATOM 665 C C . GLY A 1 90 ? -9.479 -17.139 -4.913 1.00 98.25 90 GLY A C 1
ATOM 666 O O . GLY A 1 90 ? -10.064 -17.074 -5.992 1.00 98.25 90 GLY A O 1
ATOM 667 N N . ASN A 1 91 ? -9.374 -18.273 -4.212 1.00 98.44 91 ASN A N 1
ATOM 668 C CA . ASN A 1 91 ? -9.956 -19.550 -4.629 1.00 98.44 91 ASN A CA 1
ATOM 669 C C . ASN A 1 91 ? -11.490 -19.539 -4.584 1.00 98.44 91 ASN A C 1
ATOM 671 O O . ASN A 1 91 ? -12.135 -19.981 -5.531 1.00 98.44 91 ASN A O 1
ATOM 675 N N . ASP A 1 92 ? -12.068 -19.029 -3.496 1.00 98.38 92 ASP A N 1
ATOM 676 C CA . ASP A 1 92 ? -13.502 -19.164 -3.223 1.00 98.38 92 ASP A CA 1
ATOM 677 C C . ASP A 1 92 ? -14.346 -18.070 -3.895 1.00 98.38 92 ASP A C 1
ATOM 679 O O . ASP A 1 92 ? -15.508 -18.299 -4.235 1.00 98.38 92 ASP A O 1
ATOM 683 N N . PHE A 1 93 ? -13.780 -16.872 -4.080 1.00 97.75 93 PHE A N 1
ATOM 684 C CA . PHE A 1 93 ? -14.507 -15.688 -4.557 1.00 97.75 93 PHE A CA 1
ATOM 685 C C . PHE A 1 93 ? -13.903 -15.030 -5.799 1.00 97.75 93 PHE A C 1
ATOM 687 O O . PHE A 1 93 ? -14.542 -14.140 -6.358 1.00 97.75 93 PHE A O 1
ATOM 694 N N . GLY A 1 94 ? -12.720 -15.457 -6.241 1.00 98.19 94 GLY A N 1
ATOM 695 C CA . GLY A 1 94 ? -11.996 -14.835 -7.346 1.00 98.19 94 GLY A CA 1
ATOM 696 C C . GLY A 1 94 ? -10.977 -13.788 -6.891 1.00 98.19 94 GLY A C 1
ATOM 697 O O . GLY A 1 94 ? -11.031 -13.239 -5.788 1.00 98.19 94 GLY A O 1
ATOM 698 N N . PHE A 1 95 ? -10.003 -13.519 -7.765 1.00 96.56 95 PHE A N 1
ATOM 699 C CA . PHE A 1 95 ? -8.870 -12.638 -7.465 1.00 96.56 95 PHE A CA 1
ATOM 700 C C . PHE A 1 95 ? -9.292 -11.183 -7.199 1.00 96.56 95 PHE A C 1
ATOM 702 O O . PHE A 1 95 ? -8.723 -10.519 -6.335 1.00 96.56 95 PHE A O 1
ATOM 709 N N . ASP A 1 96 ? -10.326 -10.697 -7.886 1.00 95.56 96 ASP A N 1
ATOM 710 C CA . ASP A 1 96 ? -10.891 -9.353 -7.717 1.00 95.56 96 ASP A CA 1
ATOM 711 C C . ASP A 1 96 ? -11.491 -9.126 -6.319 1.00 95.56 96 ASP A C 1
ATOM 713 O O . ASP A 1 96 ? -11.601 -7.988 -5.865 1.00 95.56 96 ASP A O 1
ATOM 717 N N . LYS A 1 97 ? -11.822 -10.203 -5.597 1.00 97.88 97 LYS A N 1
ATOM 718 C CA . LYS A 1 97 ? -12.424 -10.148 -4.258 1.00 97.88 97 LYS A CA 1
ATOM 719 C C . LYS A 1 97 ? -11.426 -10.200 -3.108 1.00 97.88 97 LYS A C 1
ATOM 721 O O . LYS A 1 97 ? -11.823 -9.973 -1.964 1.00 97.88 97 LYS A O 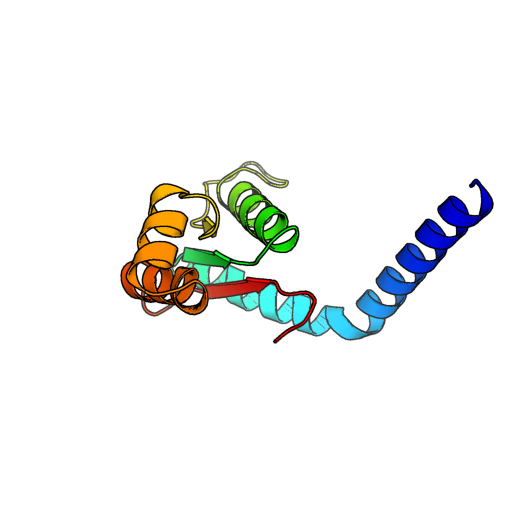1
ATOM 726 N N . ILE A 1 98 ? -10.144 -10.441 -3.386 1.00 98.06 98 ILE A N 1
ATOM 727 C CA . ILE A 1 98 ? -9.098 -10.640 -2.369 1.00 98.06 98 ILE A CA 1
ATOM 728 C C . ILE A 1 98 ? -9.019 -9.479 -1.374 1.00 98.06 98 ILE A C 1
ATOM 730 O O . ILE A 1 98 ? -9.045 -9.696 -0.160 1.00 98.06 98 ILE A O 1
ATOM 734 N N . PHE A 1 99 ? -8.923 -8.244 -1.867 1.00 98.31 99 PHE A N 1
ATOM 735 C CA . PHE A 1 99 ? -8.822 -7.075 -0.993 1.00 98.31 99 PHE A CA 1
ATOM 736 C C . PHE A 1 99 ? -10.195 -6.587 -0.534 1.00 98.31 99 PHE A C 1
ATOM 738 O O . PHE A 1 99 ? -10.326 -6.188 0.618 1.00 98.31 99 PHE A O 1
ATOM 745 N N . GLU A 1 100 ? -11.229 -6.685 -1.378 1.00 97.88 100 GLU A N 1
ATOM 746 C CA . GLU A 1 100 ? -12.605 -6.301 -1.025 1.00 97.88 100 GLU A CA 1
ATOM 747 C C . GLU A 1 100 ? -13.082 -7.032 0.236 1.00 97.88 100 GLU A C 1
ATOM 749 O O . GLU A 1 100 ? -13.555 -6.400 1.180 1.00 97.88 100 GLU A O 1
ATOM 754 N N . ARG A 1 101 ? -12.894 -8.356 0.294 1.00 98.12 101 ARG A N 1
ATOM 755 C CA . ARG A 1 101 ? -13.295 -9.176 1.446 1.00 98.12 101 ARG A CA 1
ATOM 756 C C . ARG A 1 101 ? -12.535 -8.818 2.715 1.00 98.12 101 ARG A C 1
ATOM 758 O O . ARG A 1 101 ? -13.132 -8.752 3.787 1.00 98.12 101 ARG A O 1
ATOM 765 N N . GLN A 1 102 ? -11.234 -8.565 2.602 1.00 98.69 102 GLN A N 1
ATOM 766 C CA . GLN A 1 102 ? -10.421 -8.162 3.746 1.00 98.69 102 GLN A CA 1
ATOM 767 C C . GLN A 1 102 ? -10.802 -6.764 4.243 1.00 98.69 102 GLN A C 1
ATOM 769 O O . GLN A 1 102 ? -10.930 -6.567 5.447 1.00 98.69 102 GLN A O 1
ATOM 774 N N . VAL A 1 103 ? -11.056 -5.809 3.343 1.00 98.50 103 VAL A N 1
ATOM 775 C CA . VAL A 1 103 ? -11.556 -4.475 3.708 1.00 98.50 103 VAL A CA 1
ATOM 776 C C . VAL A 1 103 ? -12.915 -4.589 4.395 1.00 98.50 103 VAL A C 1
ATOM 778 O O . VAL A 1 103 ? -13.088 -4.019 5.466 1.00 98.50 103 VAL A O 1
ATOM 781 N N . GLN A 1 104 ? -13.844 -5.375 3.844 1.00 98.25 104 GLN A N 1
ATOM 782 C CA . GLN A 1 104 ? -15.160 -5.610 4.445 1.00 98.25 104 GLN A CA 1
ATOM 783 C C . GLN A 1 104 ? -15.060 -6.167 5.875 1.00 98.25 104 GLN A C 1
ATOM 785 O O . GLN A 1 104 ? -15.866 -5.805 6.728 1.00 98.25 104 GLN A O 1
ATOM 790 N N . ALA A 1 105 ? -14.099 -7.056 6.132 1.00 98.12 105 ALA A N 1
ATOM 791 C CA . ALA A 1 105 ? -13.937 -7.706 7.429 1.00 98.12 105 ALA A CA 1
ATOM 792 C C . ALA A 1 105 ? -13.148 -6.869 8.449 1.00 98.12 105 ALA A C 1
ATOM 794 O O . ALA A 1 105 ? -13.404 -6.966 9.648 1.00 98.12 105 ALA A O 1
ATOM 795 N N . LEU A 1 106 ? -12.160 -6.092 7.995 1.00 98.50 106 LEU A N 1
ATOM 796 C CA . LEU A 1 106 ? -11.176 -5.450 8.869 1.00 98.50 106 LEU A CA 1
ATOM 797 C C . LEU A 1 106 ? -11.387 -3.944 9.027 1.00 98.50 106 LEU A C 1
ATOM 799 O O . LEU A 1 106 ? -10.969 -3.397 10.048 1.00 98.50 106 LEU A O 1
ATOM 803 N N . ALA A 1 107 ? -11.964 -3.252 8.043 1.00 98.44 107 ALA A N 1
ATOM 804 C CA . ALA A 1 107 ? -12.096 -1.799 8.076 1.00 98.44 107 ALA A CA 1
ATOM 805 C C . ALA A 1 107 ? -13.236 -1.346 8.998 1.00 98.44 107 ALA A C 1
ATOM 807 O O . ALA A 1 107 ? -14.324 -1.916 9.004 1.00 98.44 107 ALA A O 1
ATOM 808 N N . ASN A 1 108 ? -12.989 -0.270 9.738 1.00 98.38 108 ASN A N 1
ATOM 809 C CA . ASN A 1 108 ? -13.971 0.443 10.544 1.00 98.38 108 ASN A CA 1
ATOM 810 C C . ASN A 1 108 ? -14.211 1.848 9.968 1.00 98.38 108 ASN A C 1
ATOM 812 O O . ASN A 1 108 ? -13.329 2.404 9.306 1.00 98.38 108 ASN A O 1
ATOM 816 N N . PRO A 1 109 ? -15.367 2.475 10.254 1.00 98.31 109 PRO A N 1
ATOM 817 C CA . PRO A 1 109 ? -15.566 3.890 9.965 1.00 98.31 109 PRO A CA 1
ATOM 818 C C . PRO A 1 109 ? -14.435 4.743 10.559 1.00 98.31 109 PRO A C 1
ATOM 820 O O . PRO A 1 109 ? -14.160 4.661 11.753 1.00 98.31 109 PRO A O 1
ATOM 823 N N . GLY A 1 110 ? -13.796 5.565 9.723 1.00 98.06 110 GLY A N 1
ATOM 824 C CA . GLY A 1 110 ? -12.672 6.425 10.114 1.00 98.06 110 GLY A CA 1
ATOM 825 C C . GLY A 1 110 ? -11.282 5.861 9.802 1.00 98.06 110 GLY A C 1
ATOM 826 O O . GLY A 1 110 ? -10.309 6.615 9.879 1.00 98.06 110 GLY A O 1
ATOM 827 N N . ASP A 1 111 ? -11.178 4.588 9.411 1.00 98.75 111 ASP A N 1
ATOM 828 C CA . ASP A 1 111 ? -9.939 4.030 8.866 1.00 98.75 111 ASP A CA 1
ATOM 829 C C . ASP A 1 111 ? -9.592 4.649 7.506 1.00 98.75 11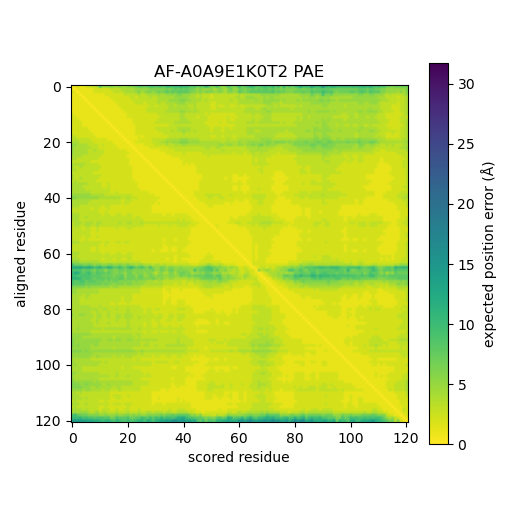1 ASP A C 1
ATOM 831 O O . ASP A 1 111 ? -10.459 5.101 6.755 1.00 98.75 111 ASP A O 1
ATOM 835 N N . THR A 1 112 ? -8.303 4.633 7.170 1.00 98.69 112 THR A N 1
ATOM 836 C CA . THR A 1 112 ? -7.801 5.051 5.855 1.00 98.69 112 THR A CA 1
ATOM 837 C C . THR A 1 112 ? -7.378 3.841 5.043 1.00 98.69 112 THR A C 1
ATOM 839 O O . THR A 1 112 ? -6.699 2.950 5.548 1.00 98.69 112 THR A O 1
ATOM 842 N N . LEU A 1 113 ? -7.738 3.835 3.763 1.00 98.50 113 LEU A N 1
ATOM 843 C CA . LEU A 1 113 ? -7.359 2.800 2.813 1.00 98.50 113 LEU A CA 1
ATOM 844 C C . LEU A 1 113 ? -6.414 3.386 1.754 1.00 98.50 113 LEU A C 1
ATOM 846 O O . LEU A 1 113 ? -6.722 4.413 1.153 1.00 98.50 113 LEU A O 1
ATOM 850 N N . ILE A 1 114 ? -5.280 2.726 1.515 1.00 98.50 114 ILE A N 1
ATOM 851 C CA . ILE A 1 114 ? -4.295 3.098 0.493 1.00 98.50 114 ILE A CA 1
ATOM 852 C C . ILE A 1 114 ? -4.199 1.964 -0.531 1.00 98.50 114 ILE A C 1
ATOM 854 O O . ILE A 1 114 ? -3.732 0.870 -0.215 1.00 98.50 114 ILE A O 1
ATOM 858 N N .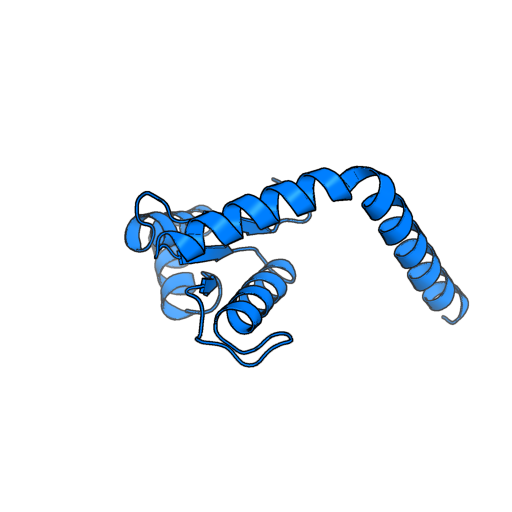 GLY A 1 115 ? -4.631 2.238 -1.762 1.00 97.69 115 GLY A N 1
ATOM 859 C CA . GLY A 1 115 ? -4.446 1.344 -2.904 1.00 97.69 115 GLY A CA 1
ATOM 860 C C . GLY A 1 115 ? -3.243 1.770 -3.740 1.00 97.69 115 GLY A C 1
ATOM 861 O O . GLY A 1 115 ? -3.124 2.941 -4.095 1.00 97.69 115 GLY A O 1
ATOM 862 N N . ILE A 1 116 ? -2.362 0.824 -4.065 1.00 98.12 116 ILE A N 1
ATOM 863 C CA . ILE A 1 116 ? -1.166 1.056 -4.880 1.00 98.12 116 ILE A CA 1
ATOM 864 C C . ILE A 1 116 ? -1.290 0.244 -6.173 1.00 98.12 116 ILE A C 1
ATOM 866 O O . ILE A 1 116 ? -1.348 -0.987 -6.148 1.00 98.12 116 ILE A O 1
ATOM 870 N N . SER A 1 117 ? -1.333 0.938 -7.311 1.00 96.94 117 SER A N 1
ATOM 871 C CA . SER A 1 117 ? -1.389 0.331 -8.643 1.00 96.94 117 SER A CA 1
ATOM 872 C C . SER A 1 117 ? -0.647 1.204 -9.646 1.00 96.94 117 SER A C 1
ATOM 874 O O . SER A 1 117 ? -0.857 2.414 -9.692 1.00 96.94 117 SER A O 1
ATOM 876 N N . THR A 1 118 ? 0.207 0.593 -10.464 1.00 94.56 118 THR A N 1
ATOM 877 C CA . THR A 1 118 ? 0.890 1.284 -11.567 1.00 94.56 118 THR A CA 1
ATOM 878 C C . THR A 1 118 ? -0.018 1.477 -12.783 1.00 94.56 118 THR A C 1
ATOM 880 O O . THR A 1 118 ? 0.172 2.431 -13.531 1.00 94.56 118 THR A O 1
ATOM 883 N N . GLY A 1 119 ? -0.996 0.585 -12.983 1.00 90.25 119 GLY A N 1
ATOM 884 C CA . GLY A 1 119 ? -1.941 0.639 -14.104 1.00 90.25 119 GLY A CA 1
ATOM 885 C C . GLY A 1 119 ? -3.233 1.403 -13.803 1.00 90.25 119 GLY A C 1
ATOM 886 O O . GLY A 1 119 ? -3.846 1.941 -14.717 1.00 90.25 119 GLY A O 1
ATOM 887 N N . GLY A 1 120 ? -3.651 1.454 -12.533 1.00 83.25 120 GLY A N 1
ATOM 888 C CA . GLY A 1 120 ? -4.880 2.134 -12.101 1.00 83.25 120 GLY A CA 1
ATOM 889 C C . GLY A 1 120 ? -6.195 1.503 -12.590 1.00 83.25 120 GLY A C 1
ATOM 890 O O . GLY A 1 120 ? -7.250 2.095 -12.379 1.00 83.25 120 GLY A O 1
ATOM 891 N N . SER A 1 121 ? -6.127 0.336 -13.237 1.00 70.50 121 SER A N 1
ATOM 892 C CA . SER A 1 121 ? -7.252 -0.460 -13.750 1.00 70.50 121 SER A CA 1
ATOM 893 C C . SER A 1 121 ? -7.654 -1.590 -12.816 1.00 70.50 121 SER A C 1
ATOM 895 O O . SER A 1 121 ? -6.714 -2.201 -12.251 1.00 70.50 121 SER A O 1
#